Protein AF-A0A6N7V4N7-F1 (afdb_monomer_lite)

Organism: NCBI:txid2652276

pLDDT: mean 90.0, std 8.94, range [46.41, 97.75]

Sequence (133 aa):
MFDQNGEPVYKIKECIDTFTYSYKDDYGNVITRNIIEKRTVTYNFSLAKKKLKEINRMIEKAKAHRACQAKKEEYGESSKYMQFLDDQGKNIKPQLNQKAIDKDKELAGYHMLVTSEINMSSKDIYNAYHQLW

Secondary structure (DSSP, 8-state):
-B-TTS-B-EEEEEEEEEEEEEEE-TTS-EEEEEEEEEEEEEEEHHHHHHHHHHHHHHHHHHHHHHHTT--GGGGGGGGGGEEEEEETTTEEEEEE-HHHHHHHHHTTTEEEEEES-TTS-HHHHHHHHHTT-

Foldseek 3Di:
DADPVRHDFKDKDKDWDWDKDWDADPVRDIDIDIATKMKMKMFGPVQLVVQLVVLVVLCVLLVVCLVVVHDCVVSPPSNQQWDFDDDPPDGTRIDGNVVSSVVSNVCRRMDMDMGSPPVDDSVVVVVVVVVVD

Structure (mmCIF, N/CA/C/O backbone):
data_AF-A0A6N7V4N7-F1
#
_entry.id   AF-A0A6N7V4N7-F1
#
loop_
_atom_site.group_PDB
_atom_site.id
_atom_site.type_symbol
_atom_site.label_atom_id
_atom_site.label_alt_id
_atom_site.label_comp_id
_atom_site.label_asym_id
_atom_site.label_entity_id
_atom_site.label_seq_id
_atom_site.pdbx_PDB_ins_code
_atom_site.Cartn_x
_atom_site.Cartn_y
_atom_site.Cartn_z
_atom_site.occupancy
_atom_site.B_iso_or_equiv
_atom_site.auth_seq_id
_atom_site.auth_comp_id
_atom_site.auth_asym_id
_atom_site.auth_atom_id
_atom_site.pdbx_PDB_model_num
ATOM 1 N N . MET A 1 1 ? -14.733 -10.608 6.633 1.00 78.62 1 MET A N 1
ATOM 2 C CA . MET A 1 1 ? -16.168 -10.660 6.287 1.00 78.62 1 MET A CA 1
ATOM 3 C C . MET A 1 1 ? -16.342 -11.680 5.183 1.00 78.62 1 MET A C 1
ATOM 5 O O . MET A 1 1 ? -15.503 -11.704 4.287 1.00 78.62 1 MET A O 1
ATOM 9 N N . PHE A 1 2 ? -17.357 -12.528 5.290 1.00 78.38 2 PHE A N 1
ATOM 10 C CA . PHE A 1 2 ? -17.698 -13.527 4.280 1.00 78.38 2 PHE A CA 1
ATOM 11 C C . PHE A 1 2 ? -18.995 -13.114 3.582 1.00 78.38 2 PHE A C 1
ATOM 13 O O . PHE A 1 2 ? -19.789 -12.382 4.179 1.00 78.38 2 PHE A O 1
ATOM 20 N N . ASP A 1 3 ? -19.172 -13.516 2.330 1.00 81.81 3 ASP A N 1
ATOM 21 C CA . ASP A 1 3 ? -20.429 -13.334 1.610 1.00 81.81 3 ASP A CA 1
ATOM 22 C C . ASP A 1 3 ? -21.461 -14.411 2.002 1.00 81.81 3 ASP A C 1
ATOM 24 O O . ASP A 1 3 ? -21.227 -15.235 2.889 1.00 81.81 3 ASP A O 1
ATOM 28 N N . GLN A 1 4 ? -22.620 -14.398 1.338 1.00 80.75 4 GLN A N 1
ATOM 29 C CA . GLN A 1 4 ? -23.702 -15.368 1.560 1.00 80.75 4 GLN A CA 1
ATOM 30 C C . GLN A 1 4 ? -23.316 -16.807 1.174 1.00 80.75 4 GLN A C 1
ATOM 32 O O . GLN A 1 4 ? -23.946 -17.749 1.645 1.00 80.75 4 GLN A O 1
ATOM 37 N N . ASN A 1 5 ? -22.271 -16.974 0.361 1.00 81.88 5 ASN A N 1
ATOM 38 C CA . ASN A 1 5 ? -21.740 -18.263 -0.075 1.00 81.88 5 ASN A CA 1
ATOM 39 C C . ASN A 1 5 ? -20.580 -18.745 0.814 1.00 81.88 5 ASN A C 1
ATOM 41 O O . ASN A 1 5 ? -20.024 -19.815 0.577 1.00 81.88 5 ASN A O 1
ATOM 45 N N . GLY A 1 6 ? -20.197 -17.969 1.835 1.00 78.19 6 GLY A N 1
ATOM 46 C CA . GLY A 1 6 ? -19.057 -18.270 2.696 1.00 78.19 6 GLY A CA 1
ATOM 47 C C . GLY A 1 6 ? -17.697 -17.920 2.080 1.00 78.19 6 GLY A C 1
ATOM 48 O O . GLY A 1 6 ? -16.671 -18.338 2.616 1.00 78.19 6 GLY A O 1
ATOM 49 N N . GLU A 1 7 ? -17.644 -17.142 0.994 1.00 81.12 7 GLU A N 1
ATOM 50 C CA . GLU A 1 7 ? -16.390 -16.674 0.401 1.00 81.12 7 GLU A CA 1
ATOM 51 C C . GLU A 1 7 ? -15.856 -15.425 1.122 1.00 81.12 7 GLU A C 1
ATOM 53 O O . GLU A 1 7 ? -16.612 -14.502 1.439 1.00 81.12 7 GLU A O 1
ATOM 58 N N . PRO A 1 8 ? -14.542 -15.339 1.400 1.00 81.75 8 PRO A N 1
ATOM 59 C CA . PRO A 1 8 ? -13.971 -14.184 2.079 1.00 81.75 8 PRO A CA 1
ATOM 60 C C . PRO A 1 8 ? -13.971 -12.947 1.163 1.00 81.75 8 PRO A C 1
ATOM 62 O O . PRO A 1 8 ? -13.277 -12.901 0.149 1.00 81.75 8 PRO A O 1
ATOM 65 N N . VAL A 1 9 ? -14.699 -11.900 1.561 1.00 86.62 9 VAL A N 1
ATOM 66 C CA . VAL A 1 9 ? -14.844 -10.643 0.799 1.00 86.62 9 VAL A CA 1
ATOM 67 C C . VAL A 1 9 ? -13.702 -9.676 1.100 1.00 86.62 9 VAL A C 1
ATOM 69 O O . VAL A 1 9 ? -13.059 -9.134 0.196 1.00 86.62 9 VAL A O 1
ATOM 72 N N . TYR A 1 10 ? -13.419 -9.476 2.389 1.00 89.62 10 TYR A N 1
ATOM 73 C CA . TYR A 1 10 ? -12.303 -8.655 2.850 1.00 89.62 10 TYR A CA 1
ATOM 74 C C . TYR A 1 10 ? -11.856 -9.010 4.273 1.00 89.62 10 TYR A C 1
ATOM 76 O O . TYR A 1 10 ? -12.613 -9.577 5.074 1.00 89.62 10 TYR A O 1
ATOM 84 N N . LYS A 1 11 ? -10.615 -8.636 4.592 1.00 92.38 11 LYS A N 1
ATOM 85 C CA . LYS A 1 11 ? -10.050 -8.607 5.949 1.00 92.38 11 LYS A CA 1
ATOM 86 C C . LYS A 1 11 ? -9.899 -7.158 6.405 1.00 92.38 11 LYS A C 1
ATOM 88 O O . LYS A 1 11 ? -9.700 -6.279 5.571 1.00 92.38 11 LYS A O 1
ATOM 93 N N . ILE A 1 12 ? -9.987 -6.917 7.708 1.00 92.56 12 ILE A N 1
ATOM 94 C CA . ILE A 1 12 ? -9.851 -5.587 8.305 1.00 92.56 12 ILE A CA 1
ATOM 95 C C . ILE A 1 12 ? -8.988 -5.670 9.561 1.00 92.56 12 ILE A C 1
ATOM 97 O O . ILE A 1 12 ? -9.064 -6.655 10.296 1.00 92.56 12 ILE A O 1
ATOM 101 N N . LYS A 1 13 ? -8.155 -4.656 9.779 1.00 94.00 13 LYS A N 1
ATOM 102 C CA . LYS A 1 13 ? -7.357 -4.469 10.990 1.00 94.00 13 LYS A CA 1
ATOM 103 C C . LYS A 1 13 ? -7.349 -2.988 11.344 1.00 94.00 13 LYS A C 1
ATOM 105 O O . LYS A 1 13 ? -7.177 -2.155 10.459 1.00 94.00 13 LYS A O 1
ATOM 110 N N . GLU A 1 14 ? -7.489 -2.679 12.625 1.00 94.19 14 GLU A N 1
ATOM 111 C CA . GLU A 1 14 ? -7.371 -1.317 13.143 1.00 94.19 14 GLU A CA 1
ATOM 112 C C . GLU A 1 14 ? -6.213 -1.163 14.118 1.00 94.19 14 GLU A C 1
ATOM 114 O O . GLU A 1 14 ? -5.726 -2.130 14.708 1.00 94.19 14 GLU A O 1
ATOM 119 N N . CYS A 1 15 ? -5.782 0.082 14.260 1.00 94.56 15 CYS A N 1
ATOM 120 C CA . CYS A 1 15 ? -4.832 0.542 15.251 1.00 94.56 15 CYS A CA 1
ATOM 121 C C . CYS A 1 15 ? -5.227 1.964 15.656 1.00 94.56 15 CYS A C 1
ATOM 123 O O . CYS A 1 15 ? -5.555 2.774 14.790 1.00 94.56 15 CYS A O 1
ATOM 125 N N . ILE A 1 16 ? -5.217 2.247 16.954 1.00 96.19 16 ILE A N 1
ATOM 126 C CA . ILE A 1 16 ? -5.292 3.605 17.493 1.00 96.19 16 ILE A CA 1
ATOM 127 C C . ILE A 1 16 ? -3.934 3.863 18.121 1.00 96.19 16 ILE A C 1
ATOM 129 O O . ILE A 1 16 ? -3.509 3.088 18.977 1.00 96.19 16 ILE A O 1
ATOM 133 N N . ASP A 1 17 ? -3.251 4.902 17.662 1.00 96.06 17 ASP A N 1
ATOM 134 C CA . ASP A 1 17 ? -1.920 5.242 18.153 1.00 96.06 17 ASP A CA 1
ATOM 135 C C . ASP A 1 17 ? -1.675 6.749 18.041 1.00 96.06 17 ASP A C 1
ATOM 137 O O . ASP A 1 17 ? -2.447 7.487 17.419 1.00 96.06 17 ASP A O 1
ATOM 141 N N . THR A 1 18 ? -0.599 7.205 18.669 1.00 96.44 18 THR A N 1
ATOM 142 C CA . THR A 1 18 ? -0.130 8.582 18.591 1.00 96.44 18 THR A CA 1
ATOM 143 C C . THR A 1 18 ? 0.927 8.700 17.503 1.00 96.44 18 THR A C 1
ATOM 145 O O . THR A 1 18 ? 1.994 8.095 17.579 1.00 96.44 18 THR A O 1
ATOM 148 N N . PHE A 1 19 ? 0.653 9.524 16.498 1.00 93.75 19 PHE A N 1
ATOM 149 C CA . PHE A 1 19 ? 1.556 9.779 15.384 1.00 93.75 19 PHE A CA 1
ATOM 150 C C . PHE A 1 19 ? 2.140 11.183 15.479 1.00 93.75 19 PHE A C 1
ATOM 152 O O . PHE A 1 19 ? 1.433 12.164 15.717 1.00 93.75 19 PHE A O 1
ATOM 159 N N . THR A 1 20 ? 3.452 11.276 15.286 1.00 95.88 20 THR A N 1
ATOM 160 C CA . THR A 1 20 ? 4.170 12.548 15.288 1.00 95.88 20 THR A CA 1
ATOM 161 C C . THR A 1 20 ? 4.260 13.096 13.871 1.00 95.88 20 THR A C 1
ATOM 163 O O . THR A 1 20 ? 4.798 12.443 12.977 1.00 95.88 20 THR A O 1
ATOM 166 N N . TYR A 1 21 ? 3.783 14.322 13.685 1.00 94.75 21 TYR A N 1
ATOM 167 C CA . TYR A 1 21 ? 3.876 15.068 12.437 1.00 94.75 21 TYR A CA 1
ATOM 168 C C . TYR A 1 21 ? 4.709 16.324 12.644 1.00 94.75 21 TYR A C 1
ATOM 170 O O . TYR A 1 21 ? 4.586 17.002 13.667 1.00 94.75 21 TYR A O 1
ATOM 178 N N . SER A 1 22 ? 5.540 16.649 11.657 1.00 95.75 22 SER A N 1
ATOM 179 C CA . SER A 1 22 ? 6.305 17.889 11.636 1.00 95.75 22 SER A CA 1
ATOM 180 C C . SER A 1 22 ? 6.068 18.651 10.340 1.00 95.75 22 SER A C 1
ATOM 182 O O . SER A 1 22 ? 5.970 18.068 9.260 1.00 95.75 22 SER A O 1
ATOM 184 N N . TYR A 1 23 ? 5.954 19.969 10.457 1.00 94.88 23 TYR A N 1
ATOM 185 C CA . TYR A 1 23 ? 5.845 20.874 9.320 1.00 94.88 23 TYR A CA 1
ATOM 186 C C . TYR A 1 23 ? 6.606 22.167 9.606 1.00 94.88 23 TYR A C 1
ATOM 188 O O . TYR A 1 23 ? 6.879 22.494 10.762 1.00 94.88 23 TYR A O 1
ATOM 196 N N . LYS A 1 24 ? 6.990 22.880 8.545 1.00 96.81 24 LYS A N 1
ATOM 197 C CA . LYS A 1 24 ? 7.547 24.229 8.664 1.00 96.81 24 LYS A CA 1
ATOM 198 C C . LYS A 1 24 ? 6.413 25.240 8.597 1.00 96.81 24 LYS A C 1
ATOM 200 O O . LYS A 1 24 ? 5.569 25.119 7.712 1.00 96.81 24 LYS A O 1
ATOM 205 N N . ASP A 1 25 ? 6.392 26.187 9.524 1.00 94.00 25 ASP A N 1
ATOM 206 C CA . ASP A 1 25 ? 5.483 27.330 9.448 1.00 94.00 25 ASP A CA 1
ATOM 207 C C . ASP A 1 25 ? 5.942 28.347 8.389 1.00 94.00 25 ASP A C 1
ATOM 209 O O . ASP A 1 25 ? 7.005 28.203 7.774 1.00 94.00 25 ASP A O 1
ATOM 213 N N . ASP A 1 26 ? 5.144 29.397 8.201 1.00 95.62 26 ASP A N 1
ATOM 214 C CA . ASP A 1 26 ? 5.417 30.476 7.243 1.00 95.62 26 ASP A CA 1
ATOM 215 C C . ASP A 1 26 ? 6.715 31.249 7.552 1.00 95.62 26 ASP A C 1
ATOM 217 O O . ASP A 1 26 ? 7.253 31.941 6.689 1.00 95.62 26 ASP A O 1
ATOM 221 N N . TYR A 1 27 ? 7.249 31.108 8.768 1.00 94.81 27 TYR A N 1
ATOM 222 C CA . TYR A 1 27 ? 8.486 31.736 9.234 1.00 94.81 27 TYR A CA 1
ATOM 223 C C . TYR A 1 27 ? 9.693 30.782 9.177 1.00 94.81 27 TYR A C 1
ATOM 225 O O . TYR A 1 27 ? 10.808 31.167 9.530 1.00 94.81 27 TYR A O 1
ATOM 233 N N . GLY A 1 28 ? 9.497 29.543 8.713 1.00 93.44 28 GLY A N 1
ATOM 234 C CA . GLY A 1 28 ? 10.534 28.522 8.585 1.00 93.44 28 GLY A CA 1
ATOM 235 C C . GLY A 1 28 ? 10.822 27.724 9.862 1.00 93.44 28 GLY A C 1
ATOM 236 O O . GLY A 1 28 ? 11.718 26.873 9.840 1.00 93.44 28 GLY A O 1
ATOM 237 N N . ASN A 1 29 ? 10.073 27.938 10.947 1.00 94.62 29 ASN A N 1
ATOM 238 C CA . ASN A 1 29 ? 10.219 27.178 12.186 1.00 94.62 29 ASN A CA 1
ATOM 239 C C . ASN A 1 29 ? 9.624 25.779 12.030 1.00 94.62 29 ASN A C 1
ATOM 241 O O . ASN A 1 29 ? 8.538 25.607 11.479 1.00 94.62 29 ASN A O 1
ATOM 245 N N . VAL A 1 30 ? 10.308 24.765 12.563 1.00 96.19 30 VAL A N 1
ATOM 246 C CA . VAL A 1 30 ? 9.796 23.389 12.572 1.00 96.19 30 VAL A CA 1
ATOM 247 C C . VAL A 1 30 ? 8.839 23.212 13.747 1.00 96.19 30 VAL A C 1
ATOM 249 O O . VAL A 1 30 ? 9.257 23.162 14.903 1.00 96.19 30 VAL A O 1
ATOM 252 N N . ILE A 1 31 ? 7.553 23.064 13.447 1.00 95.56 31 ILE A N 1
ATOM 253 C CA . ILE A 1 31 ? 6.516 22.736 14.421 1.00 95.56 31 ILE A CA 1
ATOM 254 C C . ILE A 1 31 ? 6.317 21.223 14.415 1.00 95.56 31 ILE A C 1
ATOM 256 O O . ILE A 1 31 ? 6.091 20.625 13.366 1.00 95.56 31 ILE A O 1
ATOM 260 N N . THR A 1 32 ? 6.374 20.604 15.596 1.00 96.62 32 THR A N 1
ATOM 261 C CA . THR A 1 32 ? 6.114 19.169 15.785 1.00 96.62 32 THR A CA 1
ATOM 262 C C . THR A 1 32 ? 4.869 18.973 16.644 1.00 96.62 32 THR A C 1
ATOM 264 O O . THR A 1 32 ? 4.727 19.610 17.691 1.00 96.62 32 THR A O 1
ATOM 267 N N . ARG A 1 33 ? 3.951 18.106 16.208 1.00 95.31 33 ARG A N 1
ATOM 268 C CA . ARG A 1 33 ? 2.699 17.787 16.906 1.00 95.31 33 ARG A CA 1
ATOM 269 C C . ARG A 1 33 ? 2.490 16.282 16.975 1.00 95.31 33 ARG A C 1
ATOM 271 O O . ARG A 1 33 ? 2.757 15.570 16.014 1.00 95.31 33 ARG A O 1
ATOM 278 N N . ASN A 1 34 ? 1.972 15.832 18.109 1.00 95.94 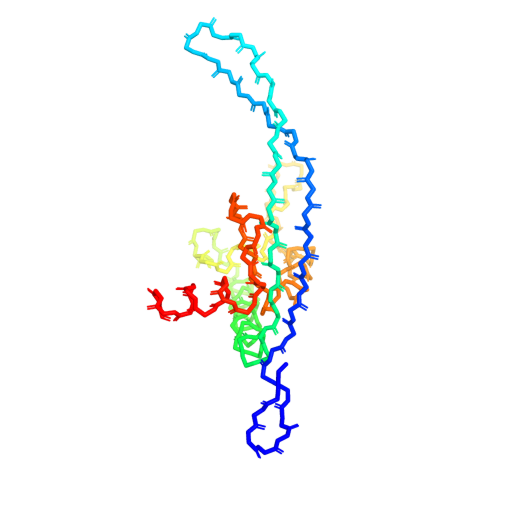34 ASN A N 1
ATOM 279 C CA . ASN A 1 34 ? 1.533 14.460 18.318 1.00 95.94 34 ASN A CA 1
ATOM 280 C C . ASN A 1 34 ? 0.013 14.419 18.187 1.00 95.94 34 ASN A C 1
ATOM 282 O O . ASN A 1 34 ? -0.675 15.175 18.873 1.00 95.94 34 ASN A O 1
ATOM 286 N N . ILE A 1 35 ? -0.493 13.568 17.302 1.00 94.94 35 ILE A N 1
ATOM 287 C CA . ILE A 1 35 ? -1.920 13.441 17.009 1.00 94.94 35 ILE A CA 1
ATOM 288 C C . ILE A 1 35 ? -2.332 11.998 17.273 1.00 94.94 35 ILE A C 1
ATOM 290 O O . ILE A 1 35 ? -1.683 11.068 16.797 1.00 94.94 35 ILE A O 1
ATOM 294 N N . ILE A 1 36 ? -3.400 11.816 18.046 1.00 96.25 36 ILE A N 1
ATOM 295 C CA . ILE A 1 36 ? -4.009 10.501 18.245 1.00 96.25 36 ILE A CA 1
ATOM 296 C C . ILE A 1 36 ? -4.923 10.239 17.055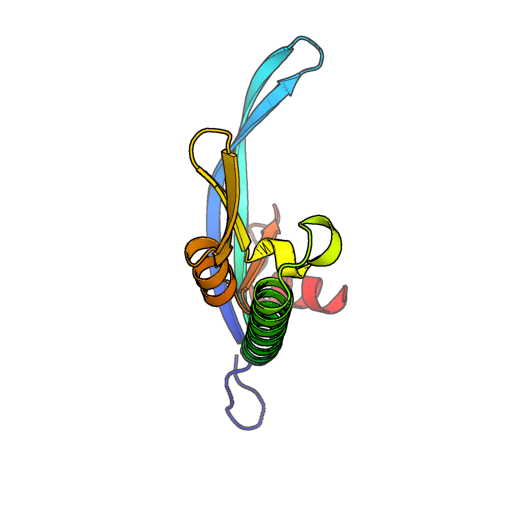 1.00 96.25 36 ILE A C 1
ATOM 298 O O . ILE A 1 36 ? -5.846 11.010 16.796 1.00 96.25 36 ILE A O 1
ATOM 302 N N . GLU A 1 37 ? -4.670 9.153 16.336 1.00 95.94 37 GLU A N 1
ATOM 303 C CA . GLU A 1 37 ? -5.427 8.801 15.138 1.00 95.94 37 GLU A CA 1
ATOM 304 C C . GLU A 1 37 ? -5.752 7.315 15.131 1.00 95.94 37 GLU A C 1
ATOM 306 O O . GLU A 1 37 ? -4.988 6.474 15.613 1.00 95.94 37 GLU A O 1
ATOM 311 N N . LYS A 1 38 ? -6.877 6.983 14.503 1.00 95.44 38 LYS A N 1
ATOM 312 C CA . LYS A 1 38 ? -7.243 5.616 14.172 1.00 95.44 38 LYS A CA 1
ATOM 313 C C . LYS A 1 38 ? -6.892 5.326 12.721 1.00 95.44 38 LYS A C 1
ATOM 315 O O . LYS A 1 38 ? -7.330 6.017 11.802 1.00 95.44 38 LYS A O 1
ATOM 320 N N . ARG A 1 39 ? -6.129 4.257 12.506 1.00 95.62 39 ARG A N 1
ATOM 321 C CA . ARG A 1 39 ? -5.795 3.721 11.185 1.00 95.62 39 ARG A CA 1
ATOM 322 C C . ARG A 1 39 ? -6.529 2.412 10.971 1.00 95.62 39 ARG A C 1
ATOM 324 O O . ARG A 1 39 ? -6.318 1.453 11.709 1.00 95.62 39 ARG A O 1
ATOM 331 N N . THR A 1 40 ? -7.366 2.369 9.944 1.00 94.31 40 THR A N 1
ATOM 332 C CA . THR A 1 40 ? -8.123 1.179 9.549 1.00 94.31 40 THR A CA 1
ATOM 333 C C . THR A 1 40 ? -7.606 0.689 8.207 1.00 94.31 40 THR A C 1
ATOM 335 O O . THR A 1 40 ? -7.717 1.381 7.197 1.00 94.31 40 THR A O 1
ATOM 338 N N . VAL A 1 41 ? -7.030 -0.509 8.187 1.00 94.38 41 VAL A N 1
ATOM 339 C CA . VAL A 1 41 ? -6.521 -1.154 6.976 1.00 94.38 41 VAL A CA 1
ATOM 340 C C . VAL A 1 41 ? -7.477 -2.257 6.558 1.00 94.38 41 VAL A C 1
ATOM 342 O O . VAL A 1 41 ? -7.822 -3.131 7.354 1.00 94.38 41 VAL A O 1
ATOM 345 N N . THR A 1 42 ? -7.872 -2.246 5.290 1.00 93.25 42 THR A N 1
ATOM 346 C CA . THR A 1 42 ? -8.678 -3.300 4.677 1.00 93.25 42 THR A CA 1
ATOM 347 C C . THR A 1 42 ? -7.917 -3.988 3.563 1.00 93.25 42 THR A C 1
ATOM 349 O O . THR A 1 42 ? -7.149 -3.357 2.845 1.00 93.25 42 THR A O 1
ATOM 352 N N . TYR A 1 43 ? -8.137 -5.291 3.423 1.00 93.94 43 TYR A N 1
ATOM 353 C CA . TYR A 1 43 ? -7.640 -6.096 2.317 1.00 93.94 43 TYR A CA 1
ATOM 354 C C . TYR A 1 43 ? -8.820 -6.723 1.586 1.00 93.94 43 TYR A C 1
ATOM 356 O O . TYR A 1 43 ? -9.494 -7.587 2.150 1.00 93.94 43 TYR A O 1
ATOM 364 N N . ASN A 1 44 ? -9.074 -6.294 0.351 1.00 92.38 44 ASN A N 1
ATOM 365 C CA . ASN A 1 44 ? -10.164 -6.805 -0.479 1.00 92.38 44 ASN A CA 1
ATOM 366 C C . ASN A 1 44 ? -9.631 -7.802 -1.519 1.00 92.38 44 ASN A C 1
ATOM 368 O O . ASN A 1 44 ? -8.781 -7.462 -2.345 1.00 92.38 44 ASN A O 1
ATOM 372 N N . PHE A 1 45 ? -10.162 -9.028 -1.509 1.00 92.25 45 PHE A N 1
ATOM 373 C CA . PHE A 1 45 ? -9.660 -10.124 -2.344 1.00 92.25 45 PHE A CA 1
ATOM 374 C C . PHE A 1 45 ? -9.938 -9.912 -3.838 1.00 92.25 45 PHE A C 1
ATOM 376 O O . PHE A 1 45 ? -9.079 -10.195 -4.676 1.00 92.25 45 PHE A O 1
ATOM 383 N N . SER A 1 46 ? -11.117 -9.392 -4.193 1.00 91.50 46 SER A N 1
ATOM 384 C CA . SER A 1 46 ? -11.463 -9.103 -5.592 1.00 91.50 46 SER A CA 1
ATOM 385 C C . SER A 1 46 ? -10.601 -7.968 -6.142 1.00 91.50 46 SER A C 1
ATOM 387 O O . SER A 1 46 ? -10.054 -8.061 -7.243 1.00 91.50 46 SER A O 1
ATOM 389 N N . LEU A 1 47 ? -10.396 -6.923 -5.338 1.00 91.88 47 LEU A N 1
ATOM 390 C CA . LEU A 1 47 ? -9.522 -5.813 -5.688 1.00 91.88 47 LEU A CA 1
ATOM 391 C C . LEU A 1 47 ? -8.066 -6.256 -5.841 1.00 91.88 47 LEU A C 1
ATOM 393 O O . LEU A 1 47 ? -7.410 -5.827 -6.788 1.00 91.88 47 LEU A O 1
ATOM 397 N N . ALA A 1 48 ? -7.570 -7.124 -4.954 1.00 95.44 48 ALA A N 1
ATOM 398 C CA . ALA A 1 48 ? -6.230 -7.692 -5.061 1.00 95.44 48 ALA A CA 1
ATOM 399 C C . ALA A 1 48 ? -6.044 -8.406 -6.406 1.00 95.44 48 ALA A C 1
ATOM 401 O O . ALA A 1 48 ? -5.115 -8.086 -7.145 1.00 95.44 48 ALA A O 1
ATOM 402 N N . LYS A 1 49 ? -6.977 -9.295 -6.783 1.00 95.56 49 LYS A N 1
ATOM 403 C CA . LYS A 1 49 ? -6.952 -9.994 -8.082 1.00 95.56 49 LYS A CA 1
ATOM 404 C C . LYS A 1 49 ? -6.930 -9.011 -9.260 1.00 95.56 49 LYS A C 1
ATOM 406 O O . LYS A 1 49 ? -6.120 -9.172 -10.173 1.00 95.56 49 LYS A O 1
ATOM 411 N N . LYS A 1 50 ? -7.779 -7.975 -9.229 1.00 95.31 50 LYS A N 1
ATOM 412 C CA . LYS A 1 50 ? -7.832 -6.932 -10.271 1.00 95.31 50 LYS A CA 1
ATOM 413 C C . LYS A 1 50 ? -6.510 -6.165 -10.376 1.00 95.31 50 LYS A C 1
ATOM 415 O O . LYS A 1 50 ? -5.952 -6.074 -11.467 1.00 95.31 50 LYS A O 1
ATOM 420 N N . LYS A 1 51 ? -5.979 -5.672 -9.251 1.00 96.50 51 LYS A N 1
ATOM 421 C CA . LYS A 1 51 ? -4.712 -4.924 -9.203 1.00 96.50 51 LYS A CA 1
ATOM 422 C C . LYS A 1 51 ? -3.530 -5.786 -9.655 1.00 96.50 51 LYS A C 1
ATOM 424 O O . LYS A 1 51 ? -2.733 -5.325 -10.458 1.00 96.50 51 LYS A O 1
ATOM 429 N N . LEU A 1 52 ? -3.445 -7.048 -9.229 1.00 97.75 52 LEU A N 1
ATOM 430 C CA . LEU A 1 52 ? -2.388 -7.971 -9.668 1.00 97.75 52 LEU A CA 1
ATOM 431 C C . LEU A 1 52 ? -2.418 -8.216 -11.181 1.00 97.75 52 LEU A C 1
ATOM 433 O O . LEU A 1 52 ? -1.366 -8.229 -11.820 1.00 97.75 52 LEU A O 1
ATOM 437 N N . LYS A 1 53 ? -3.612 -8.380 -11.767 1.00 97.62 53 LYS A N 1
ATOM 438 C CA . LYS A 1 53 ? -3.766 -8.513 -13.222 1.00 97.62 53 LYS A CA 1
ATOM 439 C C . LYS A 1 53 ? -3.261 -7.265 -13.94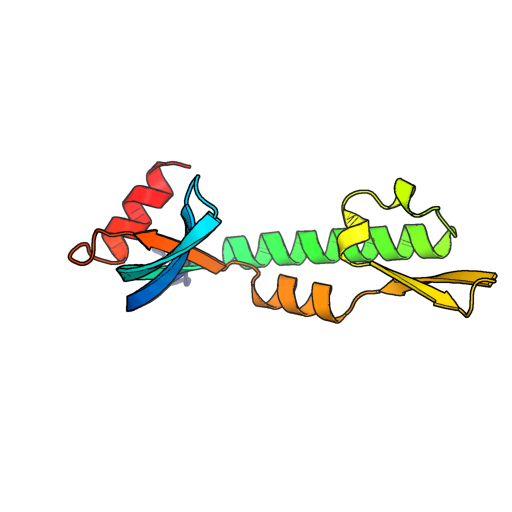8 1.00 97.62 53 LYS A C 1
ATOM 441 O O . LYS A 1 53 ? -2.547 -7.392 -14.940 1.00 97.62 53 LYS A O 1
ATOM 446 N N . GLU A 1 54 ? -3.590 -6.086 -13.433 1.00 97.00 54 GLU A N 1
ATOM 447 C CA . GLU A 1 54 ? -3.162 -4.814 -14.015 1.00 97.00 54 GLU A CA 1
ATOM 448 C C . GLU A 1 54 ? -1.648 -4.589 -13.895 1.00 97.00 54 GLU A C 1
ATOM 450 O O . GLU A 1 54 ? -0.998 -4.239 -14.879 1.00 97.00 54 GLU A O 1
ATOM 455 N N . ILE A 1 55 ? -1.057 -4.896 -12.736 1.00 96.81 55 ILE A N 1
ATOM 456 C CA . ILE A 1 55 ? 0.400 -4.875 -12.534 1.00 96.81 55 ILE A CA 1
ATOM 457 C C . ILE A 1 55 ? 1.086 -5.785 -13.559 1.00 96.81 55 ILE A C 1
ATOM 459 O O . ILE A 1 55 ? 2.018 -5.362 -14.239 1.00 96.81 55 ILE A O 1
ATOM 463 N N . ASN A 1 56 ? 0.607 -7.022 -13.726 1.00 97.00 56 ASN A N 1
ATOM 464 C CA . ASN A 1 56 ? 1.178 -7.951 -14.701 1.00 97.00 56 ASN A CA 1
ATOM 465 C C . ASN A 1 56 ? 1.033 -7.434 -16.142 1.00 97.00 56 ASN A C 1
ATOM 467 O O . ASN A 1 56 ? 1.991 -7.510 -16.908 1.00 97.00 56 ASN A O 1
ATOM 471 N N . ARG A 1 57 ? -0.114 -6.842 -16.504 1.00 97.31 57 ARG A N 1
ATOM 472 C CA . ARG A 1 57 ? -0.319 -6.206 -17.818 1.00 97.31 57 ARG A CA 1
ATOM 473 C C . ARG A 1 57 ? 0.706 -5.098 -18.076 1.00 97.31 57 ARG A C 1
ATOM 475 O O . ARG A 1 57 ? 1.290 -5.041 -19.157 1.00 97.31 57 ARG A O 1
ATOM 482 N N . MET A 1 58 ? 0.948 -4.240 -17.086 1.00 96.50 58 MET A N 1
ATOM 483 C CA . MET A 1 58 ? 1.939 -3.167 -17.180 1.00 96.50 58 MET A CA 1
ATOM 484 C C . MET A 1 58 ? 3.376 -3.694 -17.278 1.00 96.50 58 MET A C 1
ATOM 486 O O . MET A 1 58 ? 4.170 -3.135 -18.032 1.00 96.50 58 MET A O 1
ATOM 490 N N . ILE A 1 59 ? 3.711 -4.777 -16.570 1.00 96.56 59 ILE A N 1
ATOM 491 C CA . ILE A 1 59 ? 5.026 -5.430 -16.667 1.00 96.56 59 ILE A CA 1
ATOM 492 C C . ILE A 1 59 ? 5.260 -5.969 -18.081 1.00 96.56 59 ILE A C 1
ATOM 494 O O . ILE A 1 59 ? 6.326 -5.737 -18.650 1.00 96.56 59 ILE A O 1
ATOM 498 N N . GLU A 1 60 ? 4.278 -6.653 -18.673 1.00 96.62 60 GLU A N 1
ATOM 499 C CA . GLU A 1 60 ? 4.405 -7.162 -20.044 1.00 96.62 60 GLU A CA 1
ATOM 500 C C . GLU A 1 60 ? 4.527 -6.024 -21.063 1.00 96.62 60 GLU A C 1
ATOM 502 O O . GLU A 1 60 ? 5.371 -6.083 -21.958 1.00 96.62 60 GLU A O 1
ATOM 507 N N . LYS A 1 61 ? 3.780 -4.928 -20.874 1.00 95.12 61 LYS A N 1
ATOM 508 C CA . LYS A 1 61 ? 3.935 -3.715 -21.687 1.00 95.12 61 LYS A CA 1
ATOM 509 C C . LYS A 1 61 ? 5.351 -3.131 -21.578 1.00 95.12 61 LYS A C 1
ATOM 511 O O . LYS A 1 61 ? 5.963 -2.821 -22.598 1.00 95.12 61 LYS A O 1
ATOM 516 N N . ALA A 1 62 ? 5.904 -3.035 -20.368 1.00 94.44 62 ALA A N 1
ATOM 517 C CA . ALA A 1 62 ? 7.266 -2.550 -20.152 1.00 94.44 62 ALA A CA 1
ATOM 518 C C . ALA A 1 62 ? 8.320 -3.453 -20.822 1.00 94.44 62 ALA A C 1
ATOM 520 O O . ALA A 1 62 ? 9.258 -2.958 -21.448 1.00 94.44 62 ALA A O 1
ATOM 521 N N . LYS A 1 63 ? 8.154 -4.782 -20.746 1.00 94.38 63 LYS A N 1
ATOM 522 C CA . LYS A 1 63 ? 9.030 -5.747 -21.431 1.00 94.38 63 LYS A CA 1
ATOM 523 C C . LYS A 1 63 ? 8.975 -5.593 -22.950 1.00 94.38 63 LYS A C 1
ATOM 525 O O . LYS A 1 63 ? 10.027 -5.614 -23.585 1.00 94.38 63 LYS A O 1
ATOM 530 N N . ALA A 1 64 ? 7.785 -5.403 -23.520 1.00 94.06 64 ALA A N 1
ATOM 531 C CA . ALA A 1 64 ? 7.615 -5.183 -24.953 1.00 94.06 64 ALA A CA 1
ATOM 532 C C . ALA A 1 64 ? 8.315 -3.892 -25.418 1.00 94.06 64 ALA A C 1
ATOM 534 O O . ALA A 1 64 ? 9.088 -3.922 -26.373 1.00 94.06 64 ALA A O 1
ATOM 535 N N . HIS A 1 65 ? 8.137 -2.781 -24.694 1.00 93.00 65 HIS A N 1
ATOM 536 C CA . HIS A 1 65 ? 8.842 -1.526 -24.986 1.00 93.00 65 HIS A CA 1
ATOM 537 C C . HIS A 1 65 ? 10.365 -1.673 -24.888 1.00 93.00 65 HIS A C 1
ATOM 539 O O . HIS A 1 65 ? 11.094 -1.165 -25.741 1.00 93.00 65 HIS A O 1
ATOM 545 N N . ARG A 1 66 ? 10.852 -2.430 -23.899 1.00 90.44 66 ARG A N 1
ATOM 546 C CA . ARG A 1 66 ? 12.277 -2.748 -23.772 1.00 90.44 66 ARG A CA 1
ATOM 547 C C . ARG A 1 66 ? 12.800 -3.554 -24.960 1.00 90.44 66 ARG A C 1
ATOM 549 O O . ARG A 1 66 ? 13.883 -3.248 -25.448 1.00 90.44 66 ARG A O 1
ATOM 556 N N . ALA A 1 67 ? 12.055 -4.559 -25.423 1.00 90.12 67 ALA A N 1
ATOM 557 C CA . ALA A 1 67 ? 12.444 -5.385 -26.568 1.00 90.12 67 ALA A CA 1
ATOM 558 C C . ALA A 1 67 ? 12.580 -4.560 -27.859 1.00 90.12 67 ALA A C 1
ATOM 560 O O . ALA A 1 67 ? 13.495 -4.797 -28.643 1.00 90.12 67 ALA A O 1
ATOM 561 N N . CYS A 1 68 ? 11.730 -3.545 -28.032 1.00 89.06 68 CYS A N 1
ATOM 562 C CA . CYS A 1 68 ? 11.786 -2.616 -29.162 1.00 89.06 68 CYS A CA 1
ATOM 563 C C . CYS A 1 68 ? 12.756 -1.437 -28.964 1.00 89.06 68 CYS A C 1
ATOM 565 O O . CYS A 1 68 ? 12.763 -0.530 -29.789 1.00 89.06 68 CYS A O 1
ATOM 567 N N . GLN A 1 69 ? 13.555 -1.422 -27.888 1.00 85.81 69 GLN A N 1
ATOM 568 C CA . GLN A 1 69 ? 14.485 -0.328 -27.559 1.00 85.81 69 GLN A CA 1
ATOM 569 C C . GLN A 1 69 ? 13.808 1.054 -27.497 1.00 85.81 69 GLN A C 1
ATOM 571 O O . GLN A 1 69 ? 14.393 2.065 -27.883 1.00 85.81 69 GLN A O 1
ATOM 576 N N . ALA A 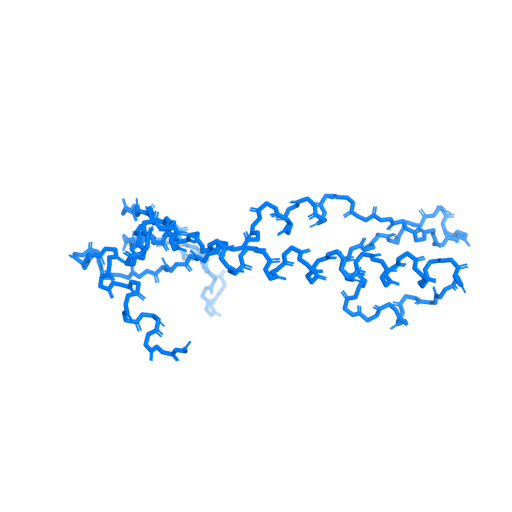1 70 ? 12.570 1.092 -27.000 1.00 85.31 70 ALA A N 1
ATOM 577 C CA . ALA A 1 70 ? 11.802 2.322 -26.878 1.00 85.31 70 ALA A CA 1
ATOM 578 C C . ALA A 1 70 ? 12.515 3.352 -25.980 1.00 85.31 70 ALA A C 1
ATOM 580 O O . ALA A 1 70 ? 13.204 2.996 -25.013 1.00 85.31 70 ALA A O 1
ATOM 581 N N . LYS A 1 71 ? 12.312 4.636 -26.276 1.00 85.62 71 LYS A N 1
ATOM 582 C CA . LYS A 1 71 ? 12.749 5.767 -25.453 1.00 85.62 71 LYS A CA 1
ATOM 583 C C . LYS A 1 71 ? 11.952 5.820 -24.153 1.00 85.62 71 LYS A C 1
ATOM 585 O O . LYS A 1 71 ? 10.847 5.292 -24.057 1.00 85.62 71 LYS A O 1
ATOM 590 N N . LYS A 1 72 ? 12.500 6.489 -23.136 1.00 85.00 72 LYS A N 1
ATOM 591 C CA . LYS A 1 72 ? 11.897 6.574 -21.795 1.00 85.00 72 LYS A CA 1
ATOM 592 C C . LYS A 1 72 ? 10.467 7.124 -21.829 1.00 85.00 72 LYS A C 1
ATOM 594 O O . LYS A 1 72 ? 9.611 6.629 -21.098 1.00 85.00 72 LYS A O 1
ATOM 599 N N . GLU A 1 73 ? 10.209 8.103 -22.687 1.00 86.88 73 GLU A N 1
ATOM 600 C CA . GLU A 1 73 ? 8.915 8.773 -22.832 1.00 86.88 73 GLU A CA 1
ATOM 601 C C . GLU A 1 73 ? 7.825 7.823 -23.360 1.00 86.88 73 GLU A C 1
ATOM 603 O O . GLU A 1 73 ? 6.652 7.972 -23.025 1.00 86.88 73 GLU A O 1
ATOM 608 N N . GLU A 1 74 ? 8.205 6.796 -24.124 1.00 89.31 74 GLU A N 1
ATOM 609 C CA . GLU A 1 74 ? 7.278 5.858 -24.768 1.00 89.31 74 GLU A CA 1
ATOM 610 C C . GLU A 1 74 ? 6.730 4.796 -23.799 1.00 89.31 74 GLU A C 1
ATOM 612 O O . GLU A 1 74 ? 5.692 4.189 -24.063 1.00 89.31 74 GLU A O 1
ATOM 617 N N . TYR A 1 75 ? 7.377 4.589 -22.645 1.00 88.12 75 TYR A N 1
ATOM 618 C CA . TYR A 1 75 ? 6.914 3.624 -21.641 1.00 88.12 75 TYR A CA 1
ATOM 619 C C . TYR A 1 75 ? 5.626 4.076 -20.931 1.00 88.12 75 TYR A C 1
ATOM 621 O O . TYR A 1 75 ? 4.897 3.233 -20.393 1.00 88.12 75 TYR A O 1
ATOM 629 N N . GLY A 1 76 ? 5.327 5.381 -20.900 1.00 91.50 76 GLY A N 1
ATOM 630 C CA . GLY A 1 76 ? 4.158 5.933 -20.206 1.00 91.50 76 GLY A CA 1
ATOM 631 C C . GLY A 1 76 ? 4.047 5.435 -18.758 1.00 91.50 76 GLY A C 1
ATOM 632 O O . GLY A 1 76 ? 5.035 5.398 -18.026 1.00 91.50 76 GLY A O 1
ATOM 633 N N . GLU A 1 77 ? 2.862 4.976 -18.351 1.00 90.50 77 GLU A N 1
ATOM 634 C CA . GLU A 1 77 ? 2.610 4.432 -17.002 1.00 90.50 77 GLU A CA 1
ATOM 635 C C . GLU A 1 77 ? 3.474 3.205 -16.659 1.00 90.50 77 GLU A C 1
ATOM 637 O O . GLU A 1 77 ? 3.853 3.006 -15.505 1.00 90.50 77 GLU A O 1
ATOM 642 N N . SER A 1 78 ? 3.864 2.410 -17.664 1.00 92.12 78 SER A N 1
ATOM 643 C CA . SER A 1 78 ? 4.696 1.217 -17.454 1.00 92.12 78 SER A CA 1
ATOM 644 C C . SER A 1 78 ? 6.142 1.555 -17.060 1.00 92.12 78 SER A C 1
ATOM 646 O O . SER A 1 78 ? 6.856 0.696 -16.539 1.00 92.12 78 SER A O 1
ATOM 648 N N . SER A 1 79 ? 6.554 2.824 -17.213 1.00 92.88 79 SER A N 1
ATOM 649 C CA . SER A 1 79 ? 7.855 3.322 -16.749 1.00 92.88 79 SER A CA 1
ATOM 650 C C . SER A 1 79 ? 8.045 3.172 -15.237 1.00 92.88 79 SER A C 1
ATOM 652 O O . SER A 1 79 ? 9.179 3.020 -14.791 1.00 92.88 79 SER A O 1
ATOM 654 N N . LYS A 1 80 ? 6.954 3.118 -14.453 1.00 93.44 80 LYS A N 1
ATOM 655 C CA . LYS A 1 80 ? 6.986 2.866 -13.002 1.00 93.44 80 LYS A CA 1
ATOM 656 C C . LYS A 1 80 ? 7.716 1.563 -12.644 1.00 93.44 80 LYS A C 1
ATOM 658 O O . LYS A 1 80 ? 8.357 1.487 -11.598 1.00 93.44 80 LYS A O 1
ATOM 663 N N . TYR A 1 81 ? 7.635 0.545 -13.505 1.00 95.62 81 TYR A N 1
ATOM 664 C CA . TYR A 1 81 ? 8.290 -0.754 -13.302 1.00 95.62 81 TYR A CA 1
ATOM 665 C C . TYR A 1 81 ? 9.643 -0.870 -13.999 1.00 95.62 81 TYR A C 1
ATOM 667 O O . TYR A 1 81 ? 10.213 -1.959 -14.054 1.00 95.62 81 TYR A O 1
ATOM 675 N N . MET A 1 82 ? 10.176 0.242 -14.501 1.00 93.94 82 MET A N 1
ATOM 676 C CA . MET A 1 82 ? 11.480 0.308 -15.139 1.00 93.94 82 MET A CA 1
ATOM 677 C C . MET A 1 82 ? 12.454 1.122 -14.290 1.00 93.94 82 MET A C 1
ATOM 679 O O . MET A 1 82 ? 12.089 2.071 -13.601 1.00 93.94 82 MET A O 1
ATOM 683 N N . GLN A 1 83 ? 13.723 0.747 -14.357 1.00 92.12 83 GLN A N 1
ATOM 684 C CA . GLN A 1 83 ? 14.848 1.539 -13.888 1.00 92.12 83 GLN A CA 1
ATOM 685 C C . GLN A 1 83 ? 15.777 1.808 -15.069 1.00 92.12 83 GLN A C 1
ATOM 687 O O . GLN A 1 83 ? 16.047 0.927 -15.886 1.00 92.12 83 GLN A O 1
ATOM 692 N N . PHE A 1 84 ? 16.244 3.044 -15.159 1.00 87.69 84 PHE A N 1
ATOM 693 C CA . PHE A 1 84 ? 17.097 3.534 -16.231 1.00 87.69 84 PHE A CA 1
ATOM 694 C C . PHE A 1 84 ? 18.467 3.793 -15.617 1.00 87.69 84 PHE A C 1
ATOM 696 O O . PHE A 1 84 ? 18.687 4.845 -15.022 1.00 87.69 84 PHE A O 1
ATOM 703 N N . LEU A 1 85 ? 19.338 2.786 -15.666 1.00 82.56 85 LEU A N 1
ATOM 704 C CA . LEU A 1 85 ? 20.676 2.876 -15.086 1.00 82.56 85 LEU A CA 1
ATOM 705 C C . LEU A 1 85 ? 21.624 3.482 -16.117 1.00 82.56 85 LEU A C 1
ATOM 707 O O . LEU A 1 85 ? 21.679 2.996 -17.247 1.00 82.56 85 LEU A O 1
ATOM 711 N N . ASP A 1 86 ? 22.348 4.526 -15.725 1.00 76.50 86 ASP A N 1
ATOM 712 C CA . ASP A 1 86 ? 23.441 5.076 -16.519 1.00 76.50 86 ASP A CA 1
ATOM 713 C C . ASP A 1 86 ? 24.709 4.249 -16.286 1.00 76.50 86 ASP A C 1
ATOM 715 O O . ASP A 1 86 ? 25.128 4.027 -15.148 1.00 76.50 86 ASP A O 1
ATOM 719 N N . ASP A 1 87 ? 25.302 3.767 -17.371 1.00 64.44 87 ASP A N 1
ATOM 720 C CA . ASP A 1 87 ? 26.608 3.124 -17.362 1.00 64.44 87 ASP A CA 1
ATOM 721 C C . ASP A 1 87 ? 27.664 4.180 -17.705 1.00 64.44 87 ASP A C 1
ATOM 723 O O . ASP A 1 87 ? 27.976 4.416 -18.877 1.00 64.44 87 ASP A O 1
ATOM 727 N N . GLN A 1 88 ? 28.142 4.868 -16.662 1.00 63.59 88 GLN A N 1
ATOM 728 C CA . GLN A 1 88 ? 29.246 5.834 -16.718 1.00 63.59 88 GLN A CA 1
ATOM 729 C C . GLN A 1 88 ? 29.148 6.837 -17.887 1.00 63.59 88 GLN A C 1
ATOM 731 O O . GLN A 1 88 ? 30.121 7.074 -18.606 1.00 63.59 88 GLN A O 1
ATOM 736 N N . GLY A 1 89 ? 27.965 7.422 -18.098 1.00 57.25 89 GLY A N 1
ATOM 737 C CA . GLY A 1 89 ? 27.744 8.531 -19.025 1.00 57.25 89 GLY A CA 1
ATOM 738 C C . GLY A 1 89 ? 27.687 8.156 -20.506 1.00 57.25 89 GLY A C 1
ATOM 739 O O . GLY A 1 89 ? 27.672 9.057 -21.344 1.00 57.25 89 GLY A O 1
ATOM 740 N N . LYS A 1 90 ? 27.673 6.862 -20.862 1.00 63.94 90 LYS A N 1
ATOM 741 C CA . LYS A 1 90 ? 27.651 6.430 -22.273 1.00 63.94 90 LYS A CA 1
ATOM 742 C C . LYS A 1 90 ? 26.315 5.881 -22.747 1.00 63.94 90 LYS A C 1
ATOM 744 O O . LYS A 1 90 ? 25.957 6.163 -23.883 1.00 63.94 90 LYS A O 1
ATOM 749 N N . ASN A 1 91 ? 25.599 5.094 -21.940 1.00 66.94 91 ASN A N 1
ATOM 750 C CA . ASN A 1 91 ? 24.328 4.491 -22.354 1.00 66.94 91 ASN A CA 1
ATOM 751 C C . ASN A 1 91 ? 23.416 4.191 -21.161 1.00 66.94 91 ASN A C 1
ATOM 753 O O . ASN A 1 91 ? 23.802 3.482 -20.231 1.00 66.94 91 ASN A O 1
ATOM 757 N N . ILE A 1 92 ? 22.165 4.644 -21.250 1.00 77.88 92 ILE A N 1
ATOM 758 C CA . ILE A 1 92 ? 21.111 4.292 -20.300 1.00 77.88 92 ILE A CA 1
ATOM 759 C C . ILE A 1 92 ? 20.584 2.897 -20.649 1.00 77.88 92 ILE A C 1
ATOM 761 O O . ILE A 1 92 ? 19.998 2.698 -21.713 1.00 77.88 92 ILE A O 1
ATOM 765 N N . LYS A 1 93 ? 20.751 1.926 -19.746 1.00 82.44 93 LYS A N 1
ATOM 766 C CA . LYS A 1 93 ? 20.230 0.562 -19.920 1.00 82.44 93 LYS A CA 1
ATOM 767 C C . LYS A 1 93 ? 18.900 0.410 -19.169 1.00 82.44 93 LYS A C 1
ATOM 769 O O . LYS A 1 93 ? 18.910 0.364 -17.936 1.00 82.44 93 LYS A O 1
ATOM 774 N N . PRO A 1 94 ? 17.753 0.300 -19.869 1.00 87.62 94 PRO A N 1
ATOM 775 C CA . PRO A 1 94 ? 16.473 0.033 -19.226 1.00 87.62 94 PRO A CA 1
ATOM 776 C C . PRO A 1 94 ? 16.439 -1.396 -18.668 1.00 87.62 94 PRO A C 1
ATOM 778 O O . PRO A 1 94 ? 16.702 -2.372 -19.377 1.00 87.62 94 PRO A O 1
ATOM 781 N N . GLN A 1 95 ? 16.092 -1.525 -17.391 1.00 91.12 95 GLN A N 1
ATOM 782 C CA . GLN A 1 95 ? 15.918 -2.797 -16.687 1.00 91.12 95 GLN A CA 1
ATOM 783 C C . GLN A 1 95 ? 14.615 -2.788 -15.887 1.00 91.12 95 GLN A C 1
ATOM 785 O O . GLN A 1 95 ? 14.090 -1.726 -15.571 1.00 91.12 95 GLN A O 1
ATOM 790 N N . LEU A 1 96 ? 14.092 -3.966 -15.544 1.00 93.38 96 LEU A N 1
ATOM 791 C CA . LEU A 1 96 ? 12.926 -4.056 -14.665 1.00 93.38 96 LEU A CA 1
ATOM 792 C C . LEU A 1 96 ? 13.310 -3.670 -13.234 1.00 93.38 96 LEU A C 1
ATOM 794 O O . LEU A 1 96 ? 14.301 -4.154 -12.690 1.00 93.38 96 LEU A O 1
ATOM 798 N N . ASN A 1 97 ? 12.490 -2.829 -12.614 1.00 95.19 97 ASN A N 1
ATOM 799 C CA . ASN A 1 97 ? 12.605 -2.468 -11.211 1.00 95.19 97 ASN A CA 1
ATOM 800 C C . ASN A 1 97 ? 11.839 -3.489 -10.359 1.00 95.19 97 ASN A C 1
ATOM 802 O O . ASN A 1 97 ? 10.681 -3.276 -9.994 1.00 95.19 97 ASN A O 1
ATOM 806 N N . GLN A 1 98 ? 12.491 -4.612 -10.050 1.00 95.44 98 GLN A N 1
ATOM 807 C CA . GLN A 1 98 ? 11.871 -5.705 -9.296 1.00 95.44 98 GLN A CA 1
ATOM 808 C C . GLN A 1 98 ? 11.354 -5.243 -7.923 1.00 95.44 98 GLN A C 1
ATOM 810 O O . GLN A 1 98 ? 10.260 -5.617 -7.518 1.00 95.44 98 GLN A O 1
ATOM 815 N N . LYS A 1 99 ? 12.073 -4.329 -7.260 1.00 95.69 99 LYS A N 1
ATOM 816 C CA . LYS A 1 99 ? 11.665 -3.757 -5.970 1.00 95.69 99 LYS A CA 1
ATOM 817 C C . LYS A 1 99 ? 10.333 -3.004 -6.058 1.00 95.69 99 LYS A C 1
ATOM 819 O O . LYS A 1 99 ? 9.502 -3.126 -5.161 1.00 95.69 99 LYS A O 1
ATOM 824 N N . ALA A 1 100 ? 10.124 -2.220 -7.117 1.00 95.31 100 ALA A N 1
ATOM 825 C CA . ALA A 1 100 ? 8.855 -1.525 -7.333 1.00 95.31 100 ALA A CA 1
ATOM 826 C C . ALA A 1 100 ? 7.716 -2.507 -7.646 1.00 95.31 100 ALA A C 1
ATOM 828 O O . ALA A 1 100 ? 6.607 -2.330 -7.145 1.00 95.31 100 ALA A O 1
ATOM 829 N N . ILE A 1 101 ? 8.001 -3.549 -8.432 1.00 96.75 101 ILE A N 1
ATOM 830 C CA . ILE A 1 101 ? 7.038 -4.603 -8.775 1.00 96.75 101 ILE A CA 1
ATOM 831 C C . ILE A 1 101 ? 6.583 -5.354 -7.522 1.00 96.75 101 ILE A C 1
ATOM 833 O O . ILE A 1 101 ? 5.381 -5.489 -7.297 1.00 96.75 101 ILE A O 1
ATOM 837 N N . ASP A 1 102 ? 7.524 -5.827 -6.708 1.00 97.38 102 ASP A N 1
ATOM 838 C CA . ASP A 1 102 ? 7.221 -6.623 -5.519 1.00 97.38 102 ASP A CA 1
ATOM 839 C C . ASP A 1 102 ? 6.435 -5.803 -4.500 1.00 97.38 102 ASP A C 1
ATOM 841 O O . ASP A 1 102 ? 5.418 -6.272 -3.995 1.00 97.38 102 ASP A O 1
ATOM 845 N N . LYS A 1 103 ? 6.825 -4.540 -4.289 1.00 96.69 103 LYS A N 1
ATOM 846 C CA . LYS A 1 103 ? 6.108 -3.622 -3.397 1.00 96.69 103 LYS A CA 1
ATOM 847 C C . LYS A 1 103 ? 4.668 -3.372 -3.851 1.00 96.69 103 LYS A C 1
ATOM 849 O O . LYS A 1 103 ? 3.750 -3.394 -3.035 1.00 96.69 103 LYS A O 1
ATOM 854 N N . ASP A 1 104 ? 4.445 -3.138 -5.142 1.00 96.19 104 ASP A N 1
ATOM 855 C CA . ASP A 1 104 ? 3.093 -2.939 -5.673 1.00 96.19 104 ASP A CA 1
ATOM 856 C C . ASP A 1 104 ? 2.243 -4.216 -5.574 1.00 96.19 104 ASP A C 1
ATOM 858 O O . ASP A 1 104 ? 1.051 -4.136 -5.273 1.00 96.19 104 ASP A O 1
ATOM 862 N N . LYS A 1 105 ? 2.843 -5.394 -5.806 1.00 96.56 105 LYS A N 1
ATOM 863 C CA . LYS A 1 105 ? 2.165 -6.691 -5.655 1.00 96.56 105 LYS A CA 1
ATOM 864 C C . LYS A 1 105 ? 1.814 -6.985 -4.200 1.00 96.56 105 LYS A C 1
ATOM 866 O O . LYS A 1 105 ? 0.707 -7.444 -3.938 1.00 96.56 105 LYS A O 1
ATOM 871 N N . GLU A 1 106 ? 2.717 -6.695 -3.268 1.00 96.69 106 GLU A N 1
ATOM 872 C CA . GLU A 1 106 ? 2.496 -6.846 -1.826 1.00 96.69 106 GLU A CA 1
ATOM 873 C C . GLU A 1 106 ? 1.332 -5.970 -1.348 1.00 96.69 106 GLU A C 1
ATOM 875 O O . GLU A 1 106 ? 0.469 -6.424 -0.599 1.00 96.69 106 GLU A O 1
ATOM 880 N N . LEU A 1 107 ? 1.256 -4.732 -1.842 1.00 95.94 107 LEU A N 1
ATOM 881 C CA . LEU A 1 107 ? 0.203 -3.777 -1.489 1.00 95.94 107 LEU A CA 1
ATOM 882 C C . LEU A 1 107 ? -1.091 -3.959 -2.307 1.00 95.94 107 LEU A C 1
ATOM 884 O O . LEU A 1 107 ? -2.079 -3.247 -2.086 1.00 95.94 107 LEU A O 1
ATOM 888 N N . ALA A 1 108 ? -1.134 -4.912 -3.241 1.00 96.06 108 ALA A N 1
ATOM 889 C CA . ALA A 1 108 ? -2.284 -5.121 -4.107 1.00 96.06 108 ALA A CA 1
ATOM 890 C C . ALA A 1 108 ? -3.513 -5.567 -3.300 1.00 96.06 108 ALA A C 1
ATOM 892 O O . ALA A 1 108 ? -3.575 -6.665 -2.757 1.00 96.06 108 ALA A O 1
ATOM 893 N N . GLY A 1 109 ? -4.530 -4.706 -3.273 1.00 93.75 109 GLY A N 1
ATOM 894 C CA . GLY A 1 109 ? -5.799 -4.961 -2.586 1.00 93.75 109 GLY A CA 1
ATOM 895 C C . GLY A 1 109 ? -5.886 -4.378 -1.179 1.00 93.75 109 GLY A C 1
ATOM 896 O O . GLY A 1 109 ? -6.966 -4.437 -0.593 1.00 93.75 109 GLY A O 1
ATOM 897 N N . TYR A 1 110 ? -4.808 -3.774 -0.671 1.00 95.00 110 TYR A N 1
ATOM 898 C CA . TYR A 1 110 ? -4.842 -3.016 0.573 1.00 95.00 110 TYR A CA 1
ATOM 899 C C . TYR A 1 110 ? -5.356 -1.594 0.352 1.00 95.00 110 TYR A C 1
ATOM 901 O O . TYR A 1 110 ? -4.948 -0.924 -0.598 1.00 95.00 110 TYR A O 1
ATOM 909 N N . HIS A 1 111 ? -6.206 -1.130 1.265 1.00 91.88 111 HIS A N 1
ATOM 910 C CA . HIS A 1 111 ? -6.567 0.273 1.456 1.00 91.88 111 HIS A CA 1
ATOM 911 C C . HIS A 1 111 ? -6.393 0.635 2.928 1.00 91.88 111 HIS A C 1
ATOM 913 O O . HIS A 1 111 ? -6.707 -0.169 3.803 1.00 91.88 111 HIS A O 1
ATOM 919 N N . MET A 1 112 ? -5.915 1.846 3.197 1.00 92.56 112 MET A N 1
ATOM 920 C CA . MET A 1 112 ? -5.751 2.374 4.547 1.00 92.56 112 MET A CA 1
ATOM 921 C C . MET A 1 112 ? -6.528 3.677 4.666 1.00 92.56 112 MET A C 1
ATOM 923 O O . MET A 1 112 ? -6.382 4.563 3.829 1.00 92.56 112 MET A O 1
ATOM 927 N N . LEU A 1 113 ? -7.320 3.777 5.724 1.00 92.31 113 LEU A N 1
ATOM 928 C CA . LEU A 1 113 ? -8.035 4.978 6.117 1.00 92.31 113 LEU A CA 1
ATOM 929 C C . LEU A 1 113 ? -7.439 5.488 7.417 1.00 92.31 113 LEU A C 1
ATOM 931 O O . LEU A 1 113 ? -7.232 4.710 8.349 1.00 92.31 113 LEU A O 1
ATOM 935 N N . VAL A 1 114 ? -7.162 6.784 7.459 1.00 93.31 114 VAL A N 1
ATOM 936 C CA . VAL A 1 114 ? -6.668 7.492 8.638 1.00 93.31 114 VAL A CA 1
ATOM 937 C C . VAL A 1 114 ? -7.765 8.455 9.065 1.00 93.31 114 VAL A C 1
ATOM 939 O O . VAL A 1 114 ? -8.282 9.193 8.231 1.00 93.31 114 VAL A O 1
ATOM 942 N N . THR A 1 115 ? -8.162 8.406 10.332 1.00 91.75 115 THR A N 1
ATOM 943 C CA . THR A 1 115 ? -9.248 9.234 10.862 1.00 91.75 115 THR A CA 1
ATOM 944 C C . THR A 1 115 ? -8.994 9.633 12.312 1.00 91.75 115 THR A C 1
ATOM 946 O O . THR A 1 115 ? -8.399 8.875 13.079 1.00 91.75 115 THR A O 1
ATOM 949 N N . SER A 1 116 ? -9.471 10.817 12.698 1.00 92.44 116 SER A N 1
ATOM 950 C CA . SER A 1 116 ? -9.543 11.271 14.092 1.00 92.44 116 SER A CA 1
ATOM 951 C C . SER A 1 116 ? -10.715 10.650 14.861 1.00 92.44 116 SER A C 1
ATOM 953 O O . SER A 1 116 ? -10.773 10.773 16.081 1.00 92.44 116 SER A O 1
ATOM 955 N N . GLU A 1 117 ? -11.637 9.964 14.175 1.00 91.75 117 GLU A N 1
ATOM 956 C CA . GLU A 1 117 ? -12.800 9.290 14.768 1.00 91.75 117 GLU A CA 1
ATOM 957 C C . GLU A 1 117 ? -12.394 7.997 15.496 1.00 91.75 117 GLU A C 1
ATOM 959 O O . GLU A 1 117 ? -12.711 6.879 15.083 1.00 91.75 117 GLU A O 1
ATOM 964 N N . ILE A 1 118 ? -11.652 8.140 16.596 1.00 93.00 118 ILE A N 1
ATOM 965 C CA . ILE A 1 118 ? -11.036 7.023 17.327 1.00 93.00 118 ILE A CA 1
ATOM 966 C C . ILE A 1 118 ? -12.049 6.052 17.945 1.00 93.00 118 ILE A C 1
ATOM 968 O O . ILE A 1 118 ? -11.755 4.866 18.091 1.00 93.00 118 ILE A O 1
ATOM 972 N N . ASN A 1 119 ? -13.255 6.531 18.254 1.00 93.44 119 ASN A N 1
ATOM 973 C CA . ASN A 1 119 ? -14.309 5.738 18.888 1.00 93.44 119 ASN A CA 1
ATOM 974 C C . ASN A 1 119 ? -15.195 4.994 17.877 1.00 93.44 119 ASN A C 1
ATOM 976 O O . ASN A 1 119 ? -15.970 4.122 18.265 1.00 93.44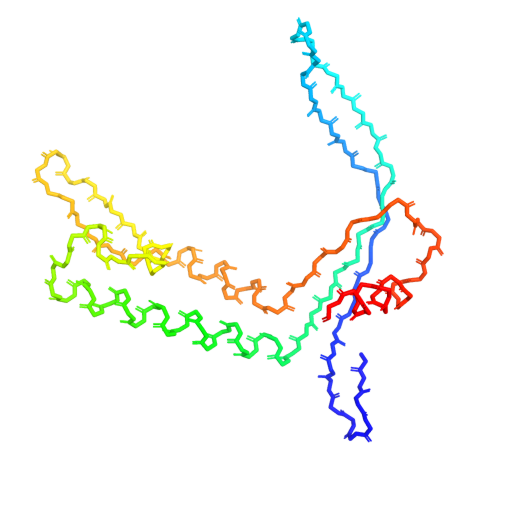 119 ASN A O 1
ATOM 980 N N . MET A 1 120 ? -15.098 5.319 16.584 1.00 92.06 120 MET A N 1
ATOM 981 C CA . MET A 1 120 ? -15.917 4.687 15.553 1.00 92.06 120 MET A CA 1
ATOM 982 C C . MET A 1 120 ? -15.399 3.278 15.248 1.00 92.06 120 MET A C 1
ATOM 984 O O . MET A 1 120 ? -14.188 3.046 15.198 1.00 92.06 120 MET A O 1
ATOM 988 N N . SER A 1 121 ? -16.292 2.309 15.038 1.00 92.25 121 SER A N 1
ATOM 989 C CA . SER A 1 121 ? -15.867 0.941 14.731 1.00 92.25 121 SER A CA 1
ATOM 990 C C . SER A 1 121 ? -15.195 0.867 13.352 1.00 92.25 121 SER A C 1
ATOM 992 O O . SER A 1 121 ? -15.598 1.556 12.414 1.00 92.25 121 SER A O 1
ATOM 994 N N . SER A 1 122 ? -14.208 -0.022 13.186 1.00 89.81 122 SER A N 1
ATOM 995 C CA . SER A 1 122 ? -13.616 -0.353 11.877 1.00 89.81 122 SER A CA 1
ATOM 996 C C . SER A 1 122 ? -14.651 -0.594 10.777 1.00 89.81 122 SER A C 1
ATOM 998 O O . SER A 1 122 ? -14.436 -0.236 9.620 1.00 89.81 122 SER A O 1
ATOM 1000 N N . LYS A 1 123 ? -15.767 -1.244 11.128 1.00 88.25 123 LYS A N 1
ATOM 1001 C CA . LYS A 1 123 ? -16.821 -1.598 10.178 1.00 88.25 123 LYS A CA 1
ATOM 1002 C C . LYS A 1 123 ? -17.581 -0.359 9.716 1.00 88.25 123 LYS A C 1
ATOM 1004 O O . LYS A 1 123 ? -17.838 -0.238 8.525 1.00 88.25 123 LYS A O 1
ATOM 1009 N N . ASP A 1 124 ? -17.885 0.560 10.626 1.00 90.25 124 ASP A N 1
ATOM 1010 C CA . ASP A 1 124 ? -18.591 1.798 10.291 1.00 90.25 124 ASP A CA 1
ATOM 1011 C C . ASP A 1 124 ? -17.696 2.743 9.490 1.00 90.25 124 ASP A C 1
ATOM 1013 O O . ASP A 1 124 ? -18.143 3.281 8.481 1.00 90.25 124 ASP A O 1
ATOM 1017 N N . ILE A 1 125 ? -16.409 2.845 9.848 1.00 88.75 125 ILE A N 1
ATOM 1018 C CA . ILE A 1 125 ? -15.405 3.580 9.061 1.00 88.75 125 ILE A CA 1
ATOM 1019 C C . ILE A 1 125 ? -15.321 3.009 7.639 1.00 88.75 125 ILE A C 1
ATOM 1021 O O . ILE A 1 125 ? -15.342 3.754 6.658 1.00 88.75 125 ILE A O 1
ATOM 1025 N N . TYR A 1 126 ? -15.246 1.681 7.513 1.00 86.56 126 TYR A N 1
ATOM 1026 C CA . TYR A 1 126 ? -15.217 1.021 6.211 1.00 86.56 126 TYR A CA 1
ATOM 1027 C C . TYR A 1 126 ? -16.495 1.275 5.408 1.00 86.56 126 TYR A C 1
ATOM 1029 O O . TYR A 1 126 ? -16.404 1.613 4.232 1.00 86.56 126 TYR A O 1
ATOM 1037 N N . ASN A 1 127 ? -17.670 1.151 6.028 1.00 86.81 127 ASN A N 1
ATOM 1038 C CA . ASN A 1 127 ? -18.956 1.378 5.370 1.00 86.81 127 ASN A CA 1
ATOM 1039 C C . ASN A 1 127 ? -19.107 2.828 4.901 1.00 86.81 127 ASN A C 1
ATOM 1041 O O . ASN A 1 127 ? -19.505 3.048 3.762 1.00 86.81 127 ASN A O 1
ATOM 1045 N N . ALA A 1 128 ? -18.755 3.800 5.746 1.00 85.06 128 ALA A N 1
ATOM 1046 C CA . ALA A 1 128 ? -18.790 5.216 5.398 1.00 85.06 128 ALA A CA 1
ATOM 1047 C C . ALA A 1 128 ? -17.885 5.513 4.196 1.00 85.06 128 ALA A C 1
ATOM 1049 O O . ALA A 1 128 ? -18.293 6.201 3.267 1.00 85.06 128 ALA A O 1
ATOM 1050 N N . TYR A 1 129 ? -16.681 4.932 4.162 1.00 80.62 129 TYR A N 1
ATOM 1051 C CA . TYR A 1 129 ? -15.789 5.075 3.015 1.00 80.62 129 TYR A CA 1
ATOM 1052 C C . TYR A 1 129 ? -16.310 4.367 1.761 1.00 80.62 129 TYR A C 1
ATOM 1054 O O . TYR A 1 129 ? -16.225 4.914 0.666 1.00 80.62 129 TYR A O 1
ATOM 1062 N N . HIS A 1 130 ? -16.865 3.162 1.904 1.00 75.19 130 HIS A N 1
ATOM 1063 C CA . HIS A 1 130 ? -17.379 2.397 0.770 1.00 75.19 130 HIS A CA 1
ATOM 1064 C C . HIS A 1 130 ? -18.616 3.043 0.133 1.00 75.19 130 HIS A C 1
ATOM 1066 O O . HIS A 1 130 ? -18.859 2.832 -1.044 1.00 75.19 130 HIS A O 1
ATOM 1072 N N . GLN A 1 131 ? -19.368 3.850 0.885 1.00 66.94 131 GLN A N 1
ATOM 1073 C CA . GLN A 1 131 ? -20.500 4.632 0.375 1.00 66.94 131 GLN A CA 1
ATOM 1074 C C . GLN A 1 131 ? -20.085 5.903 -0.376 1.00 66.94 131 GLN A C 1
ATOM 1076 O O . GLN A 1 131 ? -20.922 6.513 -1.036 1.00 66.94 131 GLN A O 1
ATOM 1081 N N . LEU A 1 132 ? -18.822 6.325 -0.268 1.00 64.19 132 LEU A N 1
ATOM 1082 C CA . LEU A 1 132 ? -18.327 7.507 -0.970 1.00 64.19 132 LEU A CA 1
ATOM 1083 C C . LEU A 1 132 ? -17.872 7.197 -2.408 1.00 64.19 132 LEU A C 1
ATOM 1085 O O . LEU A 1 132 ? -17.669 8.152 -3.154 1.00 64.19 132 LEU A O 1
ATOM 1089 N N . TRP A 1 133 ? -17.725 5.914 -2.784 1.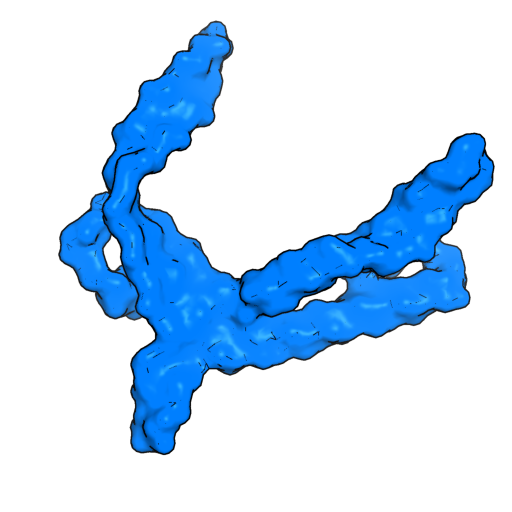00 46.41 133 TRP A N 1
ATOM 1090 C CA . TRP A 1 133 ? -17.310 5.421 -4.112 1.00 46.41 133 TRP A CA 1
ATOM 1091 C C . TRP A 1 133 ? -17.880 4.017 -4.400 1.00 46.41 133 TRP A C 1
ATOM 1093 O O . TRP A 1 133 ? -17.088 3.055 -4.576 1.00 46.41 133 TRP A O 1
#

Radius of gyration: 20.87 Å; chains: 1; bounding box: 53×50×48 Å